Protein AF-A0A9D7BAV7-F1 (afdb_monomer)

pLDDT: mean 74.9, std 8.07, range [51.12, 88.19]

Structure (mmCIF, N/CA/C/O backbone):
data_AF-A0A9D7BAV7-F1
#
_entry.id   AF-A0A9D7BAV7-F1
#
loop_
_atom_site.group_PDB
_atom_site.id
_atom_site.type_symbol
_atom_site.label_atom_id
_atom_site.label_alt_id
_atom_site.label_comp_id
_atom_site.label_asym_id
_atom_site.label_entity_id
_atom_site.label_seq_id
_atom_site.pdbx_PDB_ins_code
_atom_site.Cartn_x
_atom_site.Cartn_y
_atom_site.Cartn_z
_atom_site.occupancy
_atom_site.B_iso_or_equiv
_atom_site.auth_seq_id
_atom_site.auth_comp_id
_atom_site.auth_asym_id
_atom_site.auth_atom_id
_atom_site.pdbx_PDB_model_num
ATOM 1 N N . MET A 1 1 ? 23.283 -12.596 -11.692 1.00 51.12 1 MET A N 1
ATOM 2 C CA . MET A 1 1 ? 21.903 -12.088 -11.490 1.00 51.12 1 MET A CA 1
ATOM 3 C C . MET A 1 1 ? 20.976 -12.981 -10.629 1.00 51.12 1 MET A C 1
ATOM 5 O O . MET A 1 1 ? 19.816 -12.634 -10.461 1.00 51.12 1 MET A O 1
ATOM 9 N N . ALA A 1 2 ? 21.420 -14.093 -10.016 1.00 53.50 2 ALA A N 1
ATOM 10 C CA . ALA A 1 2 ? 20.504 -15.000 -9.288 1.00 53.50 2 ALA A CA 1
ATOM 11 C C . ALA A 1 2 ? 20.191 -14.606 -7.821 1.00 53.50 2 ALA A C 1
ATOM 13 O O . ALA A 1 2 ? 19.144 -14.978 -7.289 1.00 53.50 2 ALA A O 1
ATOM 14 N N . ALA A 1 3 ? 21.075 -13.860 -7.147 1.00 54.34 3 ALA A N 1
ATOM 15 C CA . ALA A 1 3 ? 20.895 -13.479 -5.738 1.00 54.34 3 ALA A CA 1
ATOM 16 C C . ALA A 1 3 ? 19.868 -12.345 -5.548 1.00 54.34 3 ALA A C 1
ATOM 18 O O . ALA A 1 3 ? 19.012 -12.424 -4.668 1.00 54.34 3 ALA A O 1
ATOM 19 N N . ILE A 1 4 ? 19.892 -11.337 -6.430 1.00 60.84 4 ILE A N 1
ATOM 20 C CA . ILE A 1 4 ? 18.999 -10.167 -6.369 1.00 60.84 4 ILE A CA 1
ATOM 21 C C . ILE A 1 4 ? 17.526 -10.593 -6.457 1.00 60.84 4 ILE A C 1
ATOM 23 O O . ILE A 1 4 ? 16.718 -10.116 -5.662 1.00 60.84 4 ILE A O 1
ATOM 27 N N . ASN A 1 5 ? 17.199 -11.550 -7.335 1.00 62.47 5 ASN A N 1
ATOM 28 C CA . ASN A 1 5 ? 15.832 -12.043 -7.557 1.00 62.47 5 ASN A CA 1
ATOM 29 C C . ASN A 1 5 ? 15.225 -12.810 -6.368 1.00 62.47 5 ASN A C 1
ATOM 31 O O . ASN A 1 5 ? 14.002 -12.848 -6.212 1.00 62.47 5 ASN A O 1
ATOM 35 N N . ARG A 1 6 ? 16.058 -13.442 -5.530 1.00 61.91 6 ARG A N 1
ATOM 36 C CA . ARG A 1 6 ? 15.597 -14.104 -4.297 1.00 61.91 6 ARG A CA 1
ATOM 37 C C . ARG A 1 6 ? 15.328 -13.090 -3.191 1.00 61.91 6 ARG A C 1
ATOM 39 O O . A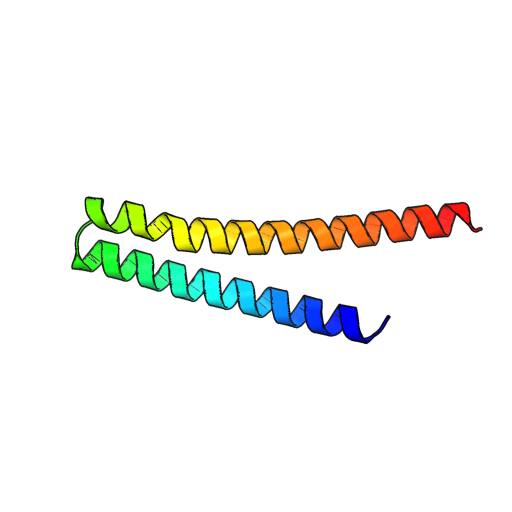RG A 1 6 ? 14.275 -13.144 -2.561 1.00 61.91 6 ARG A O 1
ATOM 46 N N . ILE A 1 7 ? 16.233 -12.128 -3.019 1.00 65.88 7 ILE A N 1
ATOM 47 C CA . ILE A 1 7 ? 16.099 -11.059 -2.020 1.00 65.88 7 ILE A CA 1
ATOM 48 C C . ILE A 1 7 ? 14.869 -10.193 -2.314 1.00 65.88 7 ILE A C 1
ATOM 50 O O . ILE A 1 7 ? 14.151 -9.810 -1.396 1.00 65.88 7 ILE A O 1
ATOM 54 N N . THR A 1 8 ? 14.568 -9.917 -3.587 1.00 69.38 8 THR A N 1
ATOM 55 C CA . THR A 1 8 ? 13.372 -9.135 -3.948 1.00 69.38 8 THR A CA 1
ATOM 56 C C . THR A 1 8 ? 12.070 -9.851 -3.596 1.00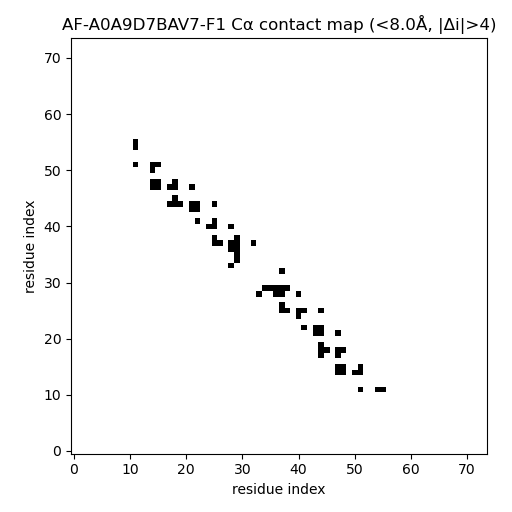 69.38 8 THR A C 1
ATOM 58 O O . THR A 1 8 ? 11.180 -9.209 -3.045 1.00 69.38 8 THR A O 1
ATOM 61 N N . ARG A 1 9 ? 11.962 -11.164 -3.850 1.00 70.31 9 ARG A N 1
ATOM 62 C CA . ARG A 1 9 ? 10.765 -11.952 -3.494 1.00 70.31 9 ARG A CA 1
ATOM 63 C C . ARG A 1 9 ? 10.563 -12.090 -1.985 1.00 70.31 9 ARG A C 1
ATOM 65 O O . ARG A 1 9 ? 9.426 -12.026 -1.521 1.00 70.31 9 ARG A O 1
ATOM 72 N N . PHE A 1 10 ? 11.651 -12.250 -1.232 1.00 75.31 10 PHE A N 1
ATOM 73 C CA . PHE A 1 10 ? 11.604 -12.283 0.230 1.00 75.31 10 PHE A CA 1
ATOM 74 C C . PHE A 1 10 ? 11.178 -10.929 0.808 1.00 75.31 10 PHE A C 1
ATOM 76 O O . PHE A 1 10 ? 10.286 -10.863 1.648 1.00 75.31 10 PHE A O 1
ATOM 83 N N . MET A 1 11 ? 11.749 -9.837 0.290 1.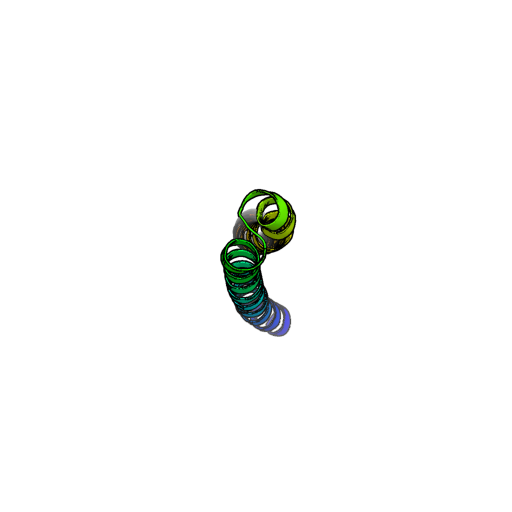00 76.00 11 MET A N 1
ATOM 84 C CA . MET A 1 11 ? 11.377 -8.478 0.688 1.00 76.00 11 MET A CA 1
ATOM 85 C C . MET A 1 11 ? 9.897 -8.182 0.421 1.00 76.00 11 MET A C 1
ATOM 87 O O . MET A 1 11 ? 9.261 -7.536 1.242 1.00 76.00 11 MET A O 1
ATOM 91 N N . GLU A 1 12 ? 9.325 -8.662 -0.687 1.00 73.31 12 GLU A N 1
ATOM 92 C CA . GLU A 1 12 ? 7.896 -8.471 -0.986 1.00 73.31 12 GLU A CA 1
ATOM 93 C C . GLU A 1 12 ? 6.994 -9.115 0.084 1.00 73.31 12 GLU A C 1
ATOM 95 O O . GLU A 1 12 ? 6.071 -8.466 0.572 1.00 73.31 12 GLU A O 1
ATOM 100 N N . HIS A 1 13 ? 7.313 -10.337 0.527 1.00 80.25 13 HIS A N 1
ATOM 101 C CA . HIS A 1 13 ? 6.581 -11.002 1.613 1.00 80.25 13 HIS A CA 1
ATOM 102 C C . HIS A 1 13 ? 6.814 -10.343 2.973 1.00 80.25 13 HIS A C 1
ATOM 104 O O . HIS A 1 13 ? 5.873 -10.225 3.753 1.00 80.25 13 HIS A O 1
ATOM 110 N N . PHE A 1 14 ? 8.036 -9.880 3.251 1.00 81.62 14 PHE A N 1
ATOM 111 C CA . PHE A 1 14 ? 8.351 -9.164 4.487 1.00 81.62 14 PHE A CA 1
ATOM 112 C C . PHE A 1 14 ? 7.503 -7.896 4.629 1.00 81.62 14 PHE A C 1
ATOM 114 O O . PHE A 1 14 ? 6.838 -7.710 5.643 1.00 81.62 14 PHE A O 1
ATOM 121 N N . TRP A 1 15 ? 7.458 -7.055 3.591 1.00 80.38 15 TRP A N 1
ATOM 122 C CA . TRP A 1 15 ? 6.659 -5.828 3.619 1.00 80.38 15 TRP A CA 1
ATOM 123 C C . TRP A 1 15 ? 5.155 -6.110 3.680 1.00 80.38 15 TRP A C 1
ATOM 125 O O . TRP A 1 15 ? 4.437 -5.371 4.348 1.00 80.38 15 TRP A O 1
ATOM 135 N N . LEU A 1 16 ? 4.681 -7.195 3.058 1.00 80.38 16 LEU A N 1
ATOM 136 C CA . LEU A 1 16 ? 3.290 -7.632 3.186 1.00 80.38 16 LEU A CA 1
ATOM 137 C C . LEU A 1 16 ? 2.966 -8.065 4.626 1.00 80.38 16 LEU A C 1
ATOM 139 O O . LEU A 1 16 ? 1.956 -7.643 5.179 1.00 80.38 16 LEU A O 1
ATOM 143 N N . ALA A 1 17 ? 3.836 -8.859 5.255 1.00 86.31 17 ALA A N 1
ATOM 144 C CA . ALA A 1 17 ? 3.671 -9.292 6.641 1.00 86.31 17 ALA A CA 1
ATOM 145 C C . ALA A 1 17 ? 3.694 -8.102 7.613 1.00 86.31 17 ALA A C 1
ATOM 147 O O . ALA A 1 17 ? 2.864 -8.030 8.516 1.00 86.31 17 ALA A O 1
ATOM 148 N N . VAL A 1 18 ? 4.587 -7.132 7.389 1.00 84.19 18 VAL A N 1
ATOM 149 C CA . VAL A 1 18 ? 4.643 -5.884 8.163 1.00 84.19 18 VAL A CA 1
ATOM 150 C C . VAL A 1 18 ? 3.376 -5.051 7.963 1.00 84.19 18 VAL A C 1
ATOM 152 O O . VAL A 1 18 ? 2.825 -4.555 8.943 1.00 84.19 18 VAL A O 1
ATOM 155 N N . ALA A 1 19 ? 2.872 -4.921 6.732 1.00 81.44 19 ALA A N 1
ATOM 156 C CA . ALA A 1 19 ? 1.618 -4.218 6.459 1.00 81.44 19 ALA A CA 1
ATOM 157 C C . ALA A 1 19 ? 0.428 -4.885 7.167 1.00 81.44 19 ALA A C 1
ATOM 159 O O . ALA A 1 19 ? -0.374 -4.197 7.789 1.00 81.44 19 ALA A O 1
ATOM 160 N N . ILE A 1 20 ? 0.346 -6.220 7.144 1.00 86.19 20 ILE A N 1
ATOM 161 C CA . ILE A 1 20 ? -0.695 -6.974 7.857 1.00 86.19 20 ILE A CA 1
ATOM 162 C C . ILE A 1 20 ? -0.563 -6.780 9.374 1.00 86.19 20 ILE A C 1
ATOM 164 O O . ILE A 1 20 ? -1.547 -6.455 10.033 1.00 86.19 20 ILE A O 1
ATOM 168 N N . GLY A 1 21 ? 0.640 -6.927 9.934 1.00 87.75 21 GLY A N 1
ATOM 169 C CA . GLY A 1 21 ? 0.870 -6.778 11.373 1.00 87.75 21 GLY A CA 1
ATOM 170 C C . GLY A 1 21 ? 0.555 -5.370 11.881 1.00 87.75 21 GLY A C 1
ATOM 171 O O . GLY A 1 21 ? -0.128 -5.210 12.889 1.00 87.75 21 GLY A O 1
ATOM 172 N N . THR A 1 22 ? 0.985 -4.342 11.147 1.00 83.56 22 THR A N 1
ATOM 173 C CA . THR A 1 22 ? 0.697 -2.939 11.488 1.00 83.56 22 THR A CA 1
ATOM 174 C C . THR A 1 22 ? -0.772 -2.578 11.287 1.00 83.56 22 THR A C 1
ATOM 176 O O . THR A 1 22 ? -1.305 -1.788 12.059 1.00 83.56 22 THR A O 1
ATOM 179 N N . PHE A 1 23 ? -1.456 -3.185 10.314 1.00 82.56 23 PHE A N 1
ATOM 180 C CA . PHE A 1 23 ? -2.898 -3.021 10.141 1.00 82.56 23 PHE A CA 1
ATOM 181 C C . PHE A 1 23 ? -3.678 -3.625 11.314 1.00 82.56 23 PHE A C 1
ATOM 183 O O . PHE A 1 23 ? -4.535 -2.954 11.881 1.00 82.56 23 PHE A O 1
ATOM 190 N N . ILE A 1 24 ? -3.340 -4.849 11.733 1.00 88.19 24 ILE A N 1
ATOM 191 C CA . ILE A 1 24 ? -3.958 -5.496 12.901 1.00 88.19 24 ILE A CA 1
ATOM 192 C C . ILE A 1 24 ? -3.707 -4.672 14.168 1.00 88.19 24 ILE A C 1
ATOM 194 O O . ILE A 1 24 ? -4.640 -4.437 14.931 1.00 88.19 24 ILE A O 1
ATOM 198 N N . ALA A 1 25 ? -2.479 -4.187 14.371 1.00 83.44 25 ALA A N 1
ATOM 199 C CA . ALA A 1 25 ? -2.149 -3.329 15.506 1.00 83.44 25 ALA A CA 1
ATOM 200 C C . ALA A 1 25 ? -2.959 -2.023 15.495 1.00 83.44 25 ALA A C 1
ATOM 202 O O . ALA A 1 25 ? -3.504 -1.633 16.523 1.00 83.44 25 ALA A O 1
ATOM 203 N N . ALA A 1 26 ? -3.103 -1.376 14.334 1.00 79.50 26 ALA A N 1
ATOM 204 C CA . ALA A 1 26 ? -3.907 -0.164 14.217 1.00 79.50 26 ALA A CA 1
ATOM 205 C C . ALA A 1 26 ? -5.395 -0.424 14.512 1.00 79.50 26 ALA A C 1
ATOM 207 O O . ALA A 1 26 ? -6.016 0.358 15.228 1.00 79.50 26 ALA A O 1
ATOM 208 N N . VAL A 1 27 ? -5.957 -1.539 14.027 1.00 82.88 27 VAL A N 1
ATOM 209 C CA . VAL A 1 27 ? -7.339 -1.946 14.338 1.00 82.88 27 VAL A CA 1
ATOM 210 C C . VAL A 1 27 ? -7.504 -2.231 15.833 1.00 82.88 27 VAL A C 1
ATOM 212 O O . VAL A 1 27 ? -8.479 -1.783 16.429 1.00 82.88 27 VAL A O 1
ATOM 215 N N . TRP A 1 28 ? -6.547 -2.921 16.457 1.00 83.62 28 TRP A N 1
ATOM 216 C CA . TRP A 1 28 ? -6.568 -3.196 17.895 1.00 83.62 28 TRP A CA 1
ATOM 217 C C . TRP A 1 28 ? -6.584 -1.909 18.721 1.00 83.62 28 TRP A C 1
ATOM 219 O O . TRP A 1 28 ? -7.434 -1.751 19.593 1.00 83.62 28 TRP A O 1
ATOM 229 N N . VAL A 1 29 ? -5.693 -0.963 18.412 1.00 83.06 29 VAL A N 1
ATOM 230 C CA . VAL A 1 29 ? -5.625 0.332 19.105 1.00 83.06 29 VAL A CA 1
ATOM 231 C C . VAL A 1 29 ? -6.898 1.145 18.881 1.00 83.06 29 VAL A C 1
ATOM 233 O O . VAL A 1 29 ? -7.422 1.725 19.824 1.00 83.06 29 VAL A O 1
ATOM 236 N N . MET A 1 30 ? -7.468 1.131 17.673 1.00 80.25 30 MET A N 1
ATOM 237 C CA . MET A 1 30 ? -8.754 1.787 17.408 1.00 80.25 30 MET A CA 1
ATOM 238 C C . MET A 1 30 ? -9.904 1.226 18.255 1.00 80.25 30 MET A C 1
ATOM 240 O O . MET A 1 30 ? -10.771 1.993 18.672 1.00 80.25 30 MET A O 1
ATOM 244 N N . VAL A 1 31 ? -9.919 -0.087 18.507 1.00 82.88 31 VAL A N 1
ATOM 245 C CA . VAL A 1 31 ? -10.934 -0.742 19.350 1.00 82.88 31 VAL A CA 1
ATOM 246 C C . VAL A 1 31 ? -10.672 -0.497 20.840 1.00 82.88 31 VAL A C 1
ATOM 248 O O . VAL A 1 31 ? -11.624 -0.300 21.590 1.00 82.88 31 VAL A O 1
ATOM 251 N N . ALA A 1 32 ? -9.409 -0.500 21.271 1.00 84.38 32 ALA A N 1
ATOM 252 C CA . ALA A 1 32 ? -9.033 -0.392 22.681 1.00 84.38 32 ALA A CA 1
ATOM 253 C C . ALA A 1 32 ? -9.006 1.054 23.209 1.00 84.38 32 ALA A C 1
ATOM 255 O O . ALA A 1 32 ? -9.464 1.307 24.319 1.00 84.38 32 ALA A O 1
ATOM 256 N N . GLU A 1 33 ? -8.477 1.998 22.427 1.00 79.88 33 GLU A N 1
ATOM 257 C CA . GLU A 1 33 ? -8.204 3.385 22.848 1.00 79.88 33 GLU A CA 1
ATOM 258 C C . GLU A 1 33 ? -9.124 4.409 22.160 1.00 79.88 33 GLU A C 1
ATOM 260 O O . GLU A 1 33 ? -9.130 5.595 22.494 1.00 79.88 33 GLU A O 1
ATOM 265 N N . GLY A 1 34 ? -9.949 3.949 21.217 1.00 76.75 34 GLY A N 1
ATOM 266 C CA . GLY A 1 34 ? -10.869 4.780 20.456 1.00 76.75 34 GLY A CA 1
ATOM 267 C C . GLY A 1 34 ? -10.265 5.337 19.165 1.00 76.75 34 GLY A C 1
ATOM 268 O O . GLY A 1 34 ? -9.052 5.411 18.952 1.00 76.75 34 GLY A O 1
ATOM 269 N N . VAL A 1 35 ? -11.157 5.741 18.260 1.00 71.06 35 VAL A N 1
ATOM 270 C CA . VAL A 1 35 ? -10.819 6.130 16.880 1.00 71.06 35 VAL A CA 1
ATOM 271 C C . VAL A 1 35 ? -9.901 7.361 16.821 1.00 71.06 35 VAL A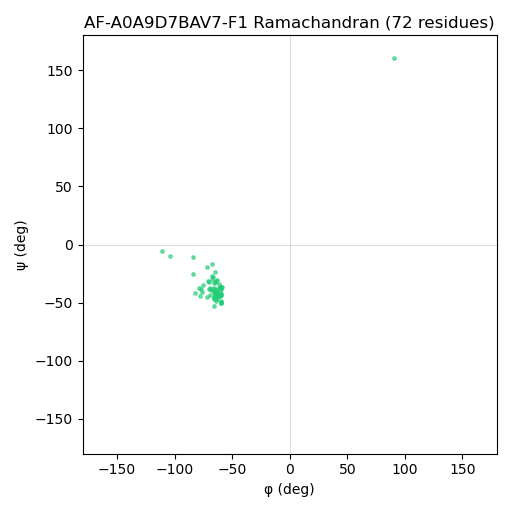 C 1
ATOM 273 O O . VAL A 1 35 ? -9.076 7.458 15.911 1.00 71.06 35 VAL A O 1
ATOM 276 N N . GLU A 1 36 ? -10.006 8.270 17.797 1.00 74.94 36 GLU A N 1
ATOM 277 C CA . GLU A 1 36 ? -9.238 9.522 17.852 1.00 74.94 36 GLU A CA 1
ATOM 278 C C . GLU A 1 36 ? -7.730 9.264 18.029 1.00 74.94 36 GLU A C 1
ATOM 280 O O . GLU A 1 36 ? -6.917 9.806 17.280 1.00 74.94 36 GLU A O 1
ATOM 285 N N . GLN A 1 37 ? -7.354 8.373 18.957 1.00 68.19 37 GLN A N 1
ATOM 286 C CA . GLN A 1 37 ? -5.957 7.969 19.181 1.00 68.19 37 GLN A CA 1
ATOM 287 C C . GLN A 1 37 ? -5.488 6.949 18.134 1.00 68.19 37 GLN A C 1
ATOM 289 O O . GLN A 1 37 ? -4.372 7.045 17.614 1.00 68.19 37 GLN A O 1
ATOM 294 N N . GLY A 1 38 ? -6.367 6.031 17.718 1.00 67.44 38 GLY A N 1
ATOM 295 C CA . GLY A 1 38 ? -6.046 5.028 16.703 1.00 67.44 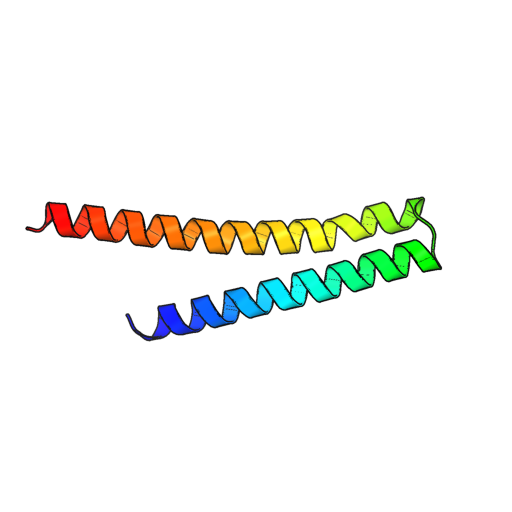38 GLY A CA 1
ATOM 296 C C . GLY A 1 38 ? -5.746 5.601 15.311 1.00 67.44 38 GLY A C 1
ATOM 297 O O . GLY A 1 38 ? -4.997 4.993 14.544 1.00 67.44 38 GLY A O 1
ATOM 298 N N . ARG A 1 39 ? -6.241 6.803 14.971 1.00 68.69 39 ARG A N 1
ATOM 299 C CA . ARG A 1 39 ? -5.894 7.482 13.706 1.00 68.69 39 ARG A CA 1
ATOM 300 C C . ARG A 1 39 ? -4.402 7.743 13.551 1.00 68.69 39 ARG A C 1
ATOM 302 O O . ARG A 1 39 ? -3.889 7.636 12.440 1.00 68.69 39 ARG A O 1
ATOM 309 N N . GLN A 1 40 ? -3.701 8.062 14.636 1.00 75.25 40 GLN A N 1
ATOM 310 C CA . GLN A 1 40 ? -2.265 8.320 14.574 1.00 75.25 40 GLN A CA 1
ATOM 311 C C . GLN A 1 40 ? -1.481 7.025 14.311 1.00 75.25 40 GLN A C 1
ATOM 313 O O . GLN A 1 40 ? -0.488 7.030 13.586 1.00 75.25 40 GLN A O 1
ATOM 318 N N . TRP A 1 41 ? -1.993 5.892 14.800 1.00 72.12 41 TRP A N 1
ATOM 319 C CA . TRP A 1 41 ? -1.425 4.567 14.562 1.00 72.12 41 TRP A CA 1
ATOM 320 C C . TRP A 1 41 ? -1.632 4.053 13.133 1.00 72.12 41 TRP A C 1
ATOM 322 O O . TRP A 1 41 ? -0.863 3.203 12.687 1.00 72.12 41 TRP A O 1
ATOM 332 N N . LEU A 1 42 ? -2.587 4.604 12.371 1.00 73.50 42 LEU A N 1
ATOM 333 C CA . LEU A 1 42 ? -2.771 4.273 10.951 1.00 73.50 42 LEU A CA 1
ATOM 334 C C . LEU A 1 42 ? -1.615 4.746 10.057 1.00 73.50 42 LEU A C 1
ATOM 336 O O . LEU A 1 42 ? -1.471 4.245 8.942 1.00 73.50 42 LEU A O 1
ATOM 340 N N . ILE A 1 43 ? -0.754 5.659 10.520 1.00 78.56 43 ILE A N 1
ATOM 341 C CA . ILE A 1 43 ? 0.382 6.120 9.712 1.00 78.56 43 ILE A CA 1
ATOM 342 C C . ILE A 1 43 ? 1.394 4.994 9.450 1.00 78.56 43 ILE A C 1
ATOM 344 O O . ILE A 1 43 ? 1.975 4.921 8.369 1.00 78.56 43 ILE A O 1
ATOM 348 N N . TYR A 1 44 ? 1.551 4.064 10.396 1.00 78.62 44 TYR A N 1
ATOM 349 C CA . TYR A 1 44 ? 2.454 2.919 10.274 1.00 78.62 44 TYR A CA 1
ATOM 350 C C . TY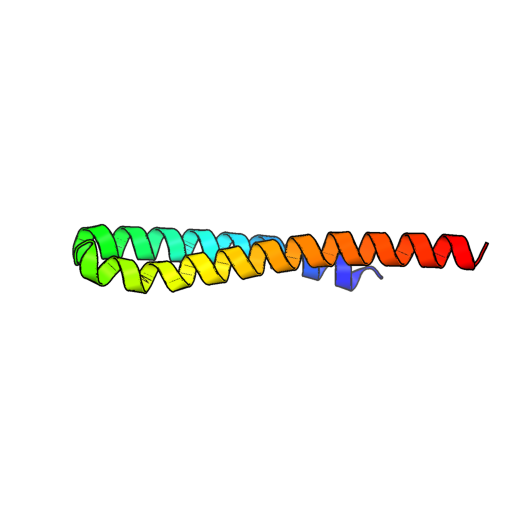R A 1 44 ? 2.038 1.936 9.164 1.00 78.62 44 TYR A C 1
ATOM 352 O O . TYR A 1 44 ? 2.865 1.676 8.285 1.00 78.62 44 TYR A O 1
ATOM 360 N N . PRO A 1 45 ? 0.787 1.426 9.114 1.00 78.31 45 PRO A N 1
ATOM 361 C CA . PRO A 1 45 ? 0.337 0.595 8.002 1.00 78.31 45 PRO A CA 1
ATOM 362 C C . PRO A 1 45 ? 0.305 1.354 6.676 1.00 78.31 45 PRO A C 1
ATOM 364 O O . PRO A 1 45 ? 0.596 0.755 5.644 1.00 78.31 45 PRO A O 1
ATOM 367 N N . VAL A 1 46 ? 0.036 2.666 6.677 1.00 82.38 46 VAL A N 1
ATOM 368 C CA . VAL A 1 46 ? 0.112 3.492 5.459 1.00 82.38 46 VAL A CA 1
ATOM 369 C C . VAL A 1 46 ? 1.539 3.545 4.909 1.00 82.38 46 VAL A C 1
ATOM 371 O O . VAL A 1 46 ? 1.734 3.317 3.716 1.00 82.38 46 VAL A O 1
ATOM 374 N N . ILE A 1 47 ? 2.548 3.781 5.753 1.00 83.56 47 ILE A N 1
ATOM 375 C CA . ILE A 1 47 ? 3.959 3.782 5.333 1.00 83.56 47 ILE A CA 1
ATOM 376 C C . ILE A 1 47 ? 4.391 2.381 4.884 1.00 83.56 47 ILE A C 1
ATOM 378 O O . ILE A 1 47 ? 5.067 2.247 3.863 1.00 83.56 47 ILE A O 1
ATOM 382 N N . ALA A 1 48 ? 3.976 1.328 5.594 1.00 81.69 48 ALA A N 1
ATOM 383 C CA . ALA A 1 48 ? 4.269 -0.052 5.211 1.00 81.69 48 ALA A CA 1
ATOM 384 C C . ALA A 1 48 ? 3.674 -0.407 3.835 1.00 81.69 48 ALA A C 1
ATOM 386 O O . ALA A 1 48 ? 4.369 -0.968 2.984 1.00 81.69 48 ALA A O 1
ATOM 387 N N . LEU A 1 49 ? 2.421 -0.016 3.577 1.00 80.94 49 LEU A N 1
ATOM 388 C CA . LEU A 1 49 ? 1.773 -0.157 2.271 1.00 80.94 49 LEU A CA 1
ATOM 389 C C . LEU A 1 49 ? 2.471 0.673 1.193 1.00 80.94 49 LEU A C 1
ATOM 391 O O . LEU A 1 49 ? 2.721 0.164 0.100 1.00 80.94 49 LEU A O 1
ATOM 395 N N . ALA A 1 50 ? 2.831 1.923 1.489 1.00 84.19 50 ALA A N 1
ATOM 396 C CA . ALA A 1 50 ? 3.562 2.778 0.559 1.00 84.19 50 ALA A CA 1
ATOM 397 C C . ALA A 1 50 ? 4.910 2.150 0.168 1.00 84.19 50 ALA A C 1
ATOM 399 O O . ALA A 1 50 ? 5.241 2.089 -1.016 1.00 84.19 50 ALA A O 1
ATOM 400 N N . MET A 1 51 ? 5.648 1.597 1.134 1.00 80.44 51 MET A N 1
ATOM 401 C CA . MET A 1 51 ? 6.903 0.879 0.895 1.00 80.44 51 MET A CA 1
ATOM 402 C C . MET A 1 51 ? 6.700 -0.399 0.075 1.00 80.44 51 MET A C 1
ATOM 404 O O . MET A 1 51 ? 7.481 -0.667 -0.842 1.00 80.44 51 MET A O 1
ATOM 408 N N . PHE A 1 52 ? 5.633 -1.159 0.338 1.00 79.00 52 PHE A N 1
ATOM 409 C CA . PHE A 1 52 ? 5.261 -2.326 -0.464 1.00 79.00 52 PHE A CA 1
ATOM 410 C C . PHE A 1 52 ? 4.990 -1.945 -1.931 1.00 79.00 52 PHE A C 1
ATOM 412 O O . PHE A 1 52 ? 5.567 -2.534 -2.852 1.00 79.00 52 PHE A O 1
ATOM 419 N N . PHE A 1 53 ? 4.175 -0.913 -2.165 1.00 77.88 53 PHE A N 1
ATOM 420 C CA . PHE A 1 53 ? 3.863 -0.423 -3.509 1.00 77.88 53 PHE A CA 1
ATOM 421 C C . PHE A 1 53 ? 5.083 0.159 -4.222 1.00 77.88 53 PHE A C 1
ATOM 423 O O . PHE A 1 53 ? 5.308 -0.150 -5.393 1.00 77.88 53 PHE A O 1
ATOM 430 N N . PHE A 1 54 ? 5.906 0.942 -3.525 1.00 77.19 54 PHE A N 1
ATOM 431 C CA . PHE A 1 54 ? 7.138 1.499 -4.076 1.00 77.19 54 PHE A CA 1
ATOM 432 C C . PHE A 1 54 ? 8.091 0.388 -4.528 1.00 77.19 54 PHE A C 1
ATOM 434 O O . PHE A 1 54 ? 8.624 0.422 -5.637 1.00 77.19 54 PHE A O 1
ATOM 441 N N . ARG A 1 55 ? 8.242 -0.669 -3.720 1.00 71.19 55 ARG A N 1
ATOM 442 C CA . ARG A 1 55 ? 9.046 -1.848 -4.073 1.00 71.19 55 ARG A CA 1
ATOM 443 C C . ARG A 1 55 ? 8.500 -2.555 -5.316 1.00 71.19 55 ARG A C 1
ATOM 445 O O . ARG A 1 55 ? 9.276 -2.919 -6.204 1.00 71.19 55 ARG A O 1
ATOM 452 N N . ARG A 1 56 ? 7.175 -2.722 -5.400 1.00 73.19 56 ARG A N 1
ATOM 453 C CA . ARG A 1 56 ? 6.496 -3.342 -6.548 1.00 73.19 56 ARG A CA 1
ATOM 454 C C . ARG A 1 56 ? 6.640 -2.506 -7.822 1.00 73.19 56 ARG A C 1
ATOM 456 O O . ARG A 1 56 ? 6.829 -3.069 -8.900 1.00 73.19 56 ARG A O 1
ATOM 463 N N . PHE A 1 57 ? 6.599 -1.181 -7.708 1.00 75.56 57 PHE A N 1
ATOM 464 C CA . PHE A 1 57 ? 6.762 -0.265 -8.836 1.00 75.56 57 PHE A CA 1
ATOM 465 C C . PHE A 1 57 ? 8.207 -0.221 -9.347 1.00 75.56 57 PHE A C 1
ATOM 467 O O . PHE A 1 57 ? 8.439 -0.345 -10.549 1.00 75.56 57 PHE A O 1
ATOM 474 N N . THR A 1 58 ? 9.189 -0.136 -8.446 1.00 73.31 58 THR A N 1
ATOM 475 C CA . THR A 1 58 ? 10.615 -0.127 -8.805 1.00 73.31 58 THR A CA 1
ATOM 476 C C . THR A 1 58 ? 11.024 -1.396 -9.549 1.00 73.31 58 THR A C 1
ATOM 478 O O . THR A 1 58 ? 11.784 -1.312 -10.508 1.00 73.31 58 THR A O 1
ATOM 481 N N . ARG A 1 59 ? 10.463 -2.563 -9.193 1.00 67.81 59 ARG A N 1
ATOM 482 C CA . ARG A 1 59 ? 10.661 -3.804 -9.963 1.00 67.81 59 ARG A CA 1
ATOM 483 C C . ARG A 1 59 ? 10.181 -3.685 -11.409 1.00 67.81 59 ARG A C 1
ATOM 485 O O . ARG A 1 59 ? 10.942 -3.987 -12.321 1.00 67.81 59 ARG A O 1
ATOM 492 N N . LYS A 1 60 ? 8.950 -3.203 -11.621 1.00 70.38 60 LYS A N 1
ATOM 493 C CA . LYS A 1 60 ? 8.399 -3.009 -12.973 1.00 70.38 60 LYS A CA 1
ATOM 494 C C . LYS A 1 60 ? 9.228 -2.022 -13.795 1.00 70.38 60 LYS A C 1
ATOM 496 O O . LYS A 1 60 ? 9.399 -2.216 -14.993 1.00 70.38 60 LYS A O 1
ATOM 501 N N . ARG A 1 61 ? 9.753 -0.972 -13.157 1.00 67.69 61 ARG A N 1
ATOM 502 C CA . ARG A 1 61 ? 10.647 -0.016 -13.818 1.00 67.69 61 ARG A CA 1
ATOM 503 C C . ARG A 1 61 ? 12.004 -0.612 -14.178 1.00 67.69 61 ARG A C 1
ATOM 505 O O . ARG A 1 61 ? 12.490 -0.317 -15.261 1.00 67.69 61 ARG A O 1
ATOM 512 N N . LEU A 1 62 ? 12.593 -1.447 -13.325 1.00 70.44 62 LEU A N 1
ATOM 513 C CA . LEU A 1 62 ? 13.866 -2.108 -13.633 1.00 70.44 62 LEU A CA 1
ATOM 514 C C . LEU A 1 62 ? 13.737 -3.044 -14.845 1.00 70.44 62 LEU A C 1
ATOM 516 O O . LEU A 1 62 ? 14.557 -2.976 -15.753 1.00 70.44 62 LEU A O 1
ATOM 520 N N . GLU A 1 63 ? 12.663 -3.838 -14.897 1.00 70.12 63 GLU A N 1
ATOM 521 C CA . GLU A 1 63 ? 12.353 -4.714 -16.039 1.00 70.12 63 GLU A CA 1
ATOM 522 C C . GLU A 1 63 ? 12.128 -3.907 -17.337 1.00 70.12 63 GLU A C 1
ATOM 524 O O . GLU A 1 63 ? 12.489 -4.358 -18.424 1.00 70.12 63 GLU A O 1
ATOM 529 N N . ALA A 1 64 ? 11.562 -2.697 -17.239 1.00 73.38 64 ALA A N 1
ATOM 530 C CA . ALA A 1 64 ? 11.401 -1.799 -18.383 1.00 73.38 64 ALA A CA 1
ATOM 531 C C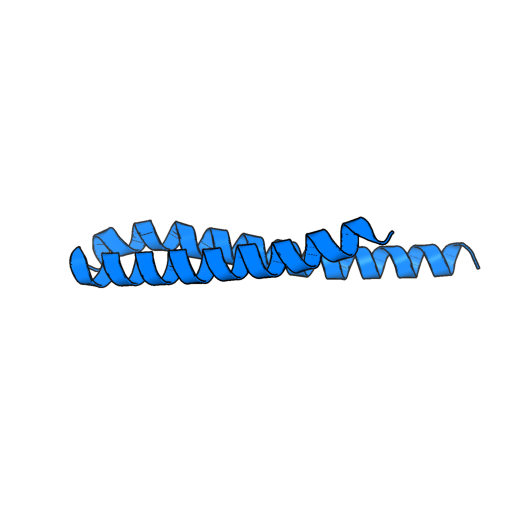 . ALA A 1 64 ? 12.742 -1.219 -18.873 1.00 73.38 64 ALA A C 1
ATOM 533 O O . ALA A 1 64 ? 12.952 -1.103 -20.077 1.00 73.38 64 ALA A O 1
ATOM 534 N N . ILE A 1 65 ? 13.661 -0.889 -17.959 1.00 74.69 65 ILE A N 1
ATOM 535 C CA . ILE A 1 65 ? 14.994 -0.369 -18.303 1.00 74.69 65 ILE A CA 1
ATOM 536 C C . ILE A 1 65 ? 15.853 -1.462 -18.960 1.00 74.69 65 ILE A C 1
ATOM 538 O O . ILE A 1 65 ? 16.471 -1.198 -19.989 1.00 74.69 65 ILE A O 1
ATOM 542 N N . GLU A 1 66 ? 15.838 -2.695 -18.437 1.00 72.38 66 GLU A N 1
ATOM 543 C CA . GLU A 1 66 ? 16.577 -3.830 -19.024 1.00 72.38 66 GLU A CA 1
ATOM 544 C C . GLU A 1 66 ? 16.132 -4.150 -20.461 1.00 72.38 66 GLU A C 1
ATOM 546 O O . 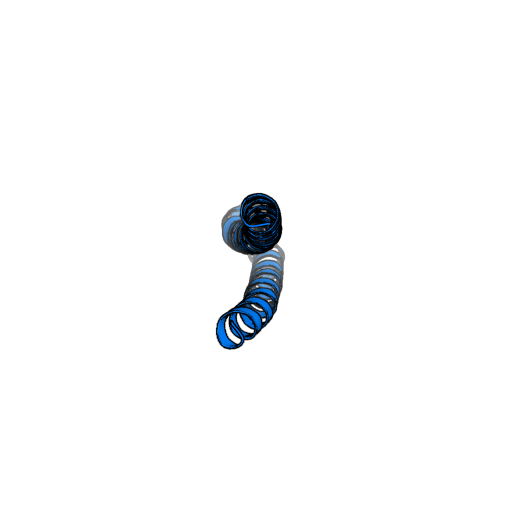GLU A 1 66 ? 16.976 -4.426 -21.314 1.00 72.38 66 GLU A O 1
ATOM 551 N N . ARG A 1 67 ? 14.827 -4.068 -20.767 1.00 71.12 67 ARG A N 1
ATOM 552 C CA . ARG A 1 67 ? 14.330 -4.254 -22.146 1.00 71.12 67 ARG A CA 1
ATOM 553 C C . ARG A 1 67 ? 14.859 -3.187 -23.101 1.00 71.12 67 ARG A C 1
ATOM 555 O O . ARG A 1 67 ? 15.313 -3.526 -24.189 1.00 71.12 67 ARG A O 1
ATOM 562 N N . HIS A 1 68 ? 14.846 -1.923 -22.680 1.00 72.62 68 HIS A N 1
ATOM 563 C CA . HIS A 1 68 ? 15.352 -0.822 -23.501 1.00 72.62 68 HIS A CA 1
ATOM 564 C C . HIS A 1 68 ? 16.873 -0.873 -23.712 1.00 72.62 68 HIS A C 1
ATOM 566 O O . HIS A 1 68 ? 17.363 -0.408 -24.740 1.00 72.62 68 HIS A O 1
ATOM 572 N N . GLU A 1 69 ? 17.644 -1.426 -22.772 1.00 72.06 69 GLU A N 1
ATOM 573 C CA . GLU A 1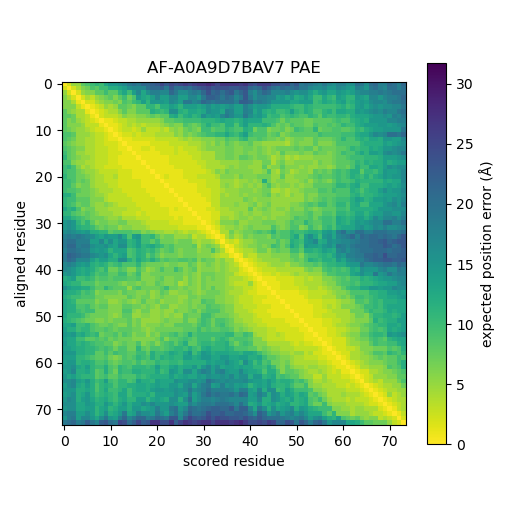 69 ? 19.080 -1.654 -22.978 1.00 72.06 69 GLU A CA 1
ATOM 574 C C . GLU A 1 69 ? 19.370 -2.840 -23.904 1.00 72.06 69 GLU A C 1
ATOM 576 O O . GLU A 1 69 ? 20.320 -2.772 -24.684 1.00 72.06 69 GLU A O 1
ATOM 581 N N . ALA A 1 70 ? 18.557 -3.901 -23.859 1.00 72.56 70 ALA A N 1
ATOM 582 C CA . ALA A 1 70 ? 18.689 -5.044 -24.761 1.00 72.56 70 ALA A CA 1
ATOM 583 C C . ALA A 1 70 ? 18.405 -4.661 -26.226 1.00 72.56 70 ALA A C 1
ATOM 585 O O . ALA A 1 70 ? 19.147 -5.078 -27.110 1.00 72.56 70 ALA A O 1
ATOM 586 N N . GLU A 1 71 ? 17.403 -3.810 -26.474 1.00 72.81 71 GLU A N 1
ATOM 587 C CA . GLU A 1 71 ? 17.102 -3.268 -27.811 1.00 72.81 71 GLU A CA 1
ATOM 588 C C . GLU A 1 71 ? 18.192 -2.335 -28.355 1.00 72.81 71 GLU A C 1
ATOM 590 O O . GLU A 1 71 ? 18.356 -2.245 -29.564 1.00 72.81 71 GLU A O 1
ATOM 595 N N . ARG A 1 72 ? 18.957 -1.642 -27.496 1.00 70.38 72 ARG A N 1
ATOM 596 C CA . ARG A 1 72 ? 20.059 -0.760 -27.935 1.00 70.38 72 ARG A CA 1
ATOM 597 C C . ARG A 1 72 ? 21.387 -1.479 -28.189 1.00 70.38 72 ARG A C 1
ATOM 599 O O . ARG A 1 72 ? 22.316 -0.846 -28.686 1.00 70.38 72 ARG A O 1
ATOM 606 N N . ARG A 1 73 ? 21.510 -2.752 -27.800 1.00 66.25 73 ARG A N 1
ATOM 607 C CA . ARG A 1 73 ? 22.718 -3.576 -28.005 1.00 66.25 73 ARG A CA 1
ATOM 608 C C . ARG A 1 73 ? 22.587 -4.604 -29.136 1.00 66.25 73 ARG A C 1
ATOM 610 O O . ARG A 1 73 ? 23.596 -5.234 -29.449 1.00 66.25 73 ARG A O 1
ATOM 617 N N . GLY A 1 74 ? 21.387 -4.802 -29.683 1.00 56.91 74 GLY A N 1
ATOM 618 C CA . GLY A 1 74 ? 21.138 -5.584 -30.903 1.00 56.91 74 GLY A CA 1
ATOM 619 C C . GLY A 1 74 ? 21.115 -4.689 -32.130 1.00 56.91 74 GLY A C 1
ATOM 620 O O . GLY A 1 74 ? 21.486 -5.200 -33.207 1.00 56.91 74 GLY A O 1
#

Solvent-accessible surface area (backbone atoms only — not comparable to full-atom values): 3949 Å² total; per-residue (Å²): 126,74,65,62,63,52,53,52,57,52,48,54,52,52,34,49,52,49,22,51,51,34,42,53,49,23,52,49,38,27,71,75,70,32,62,81,61,18,57,67,44,43,53,56,23,51,49,31,46,50,51,41,50,51,55,58,48,52,51,56,51,50,58,52,50,55,52,58,53,54,66,74,75,109

Sequence (74 aa):
MAAINRITRFMEHFWLAVAIGTFIAAVWVMVAEGVEQGRQWLIYPVIALAMFFFRRFTRKRLEAIERHEAERRG

Secondary structure (DSSP, 8-state):
-HHHHHHHHHHHHHHHHHHHHHHHHHHHHHHHH-HHHHHHHTHHHHHHHHHHHHHHHHHHHHHHHHHHHHHHH-

Mean predicted aligned error: 9.13 Å

Foldseek 3Di:
DPPVVVVLVVVLVVLVVQLVVLVVVLVVCCVVVNPVVSVVSVVRSVVSVVVSVVSVVVVVVVVVVVVVVVVVVD

Nearest PDB structures (foldseek):
  7abk-assembly1_A  TM=3.901E-01  e=3.391E+00  Synechocystis sp. PCC 6803 substr. Kazusa

Radius of gyration: 17.84 Å; Cα contacts (8 Å, |Δi|>4): 40; chains: 1; bounding box: 34×24×54 Å